Protein AF-A0A4P9J9W4-F1 (afdb_monomer)

Solvent-accessible surface area (backbone atoms only — not comparable to full-atom values): 3741 Å² total; per-residue (Å²): 131,87,56,71,64,49,50,54,52,27,35,53,49,54,43,52,51,28,60,71,36,88,75,61,46,68,59,88,50,36,42,49,69,59,35,42,47,54,45,23,74,74,70,76,44,53,65,57,77,79,62,36,70,70,52,48,51,54,45,43,65,75,28,51,109

Nearest PDB structures (foldseek):
  7rgu-assembly5_I  TM=3.320E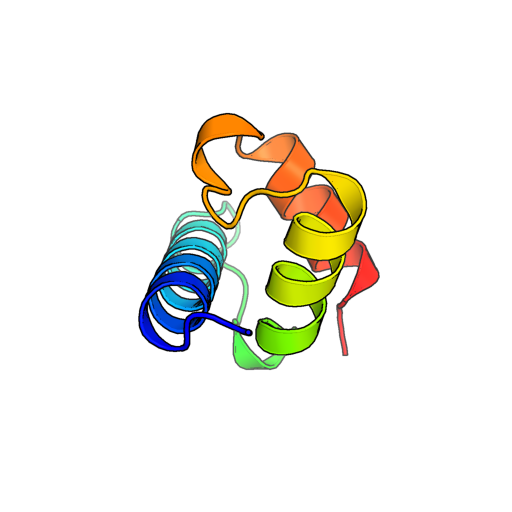-01  e=9.973E+00  Legionella pneumophila

Foldseek 3Di:
DDDVVLLVVLLVVLQVLQCPDVVRHDSVQFDSSVLLVVCCVVPVHSPCVVVPSVSSVVSRVVGGD

pLDDT: mean 87.53, std 6.08, range [55.59, 93.5]

Radius of gyration: 10.74 Å; Cα contacts (8 Å, |Δi|>4): 65; chains: 1; bounding box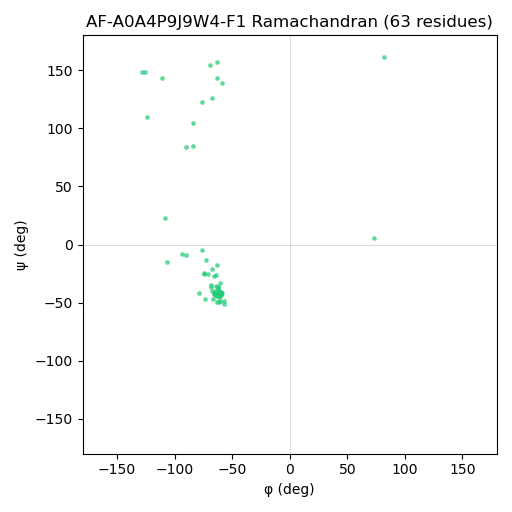: 26×21×27 Å

Secondary structure (DSSP, 8-state):
---HHHHHHHHHHHHHHHHHSSS---GGGB-HHHHHHHHHHHHS---GGGT-HHHHHHHHHHTB-

Sequence (65 aa):
MHDPHALAEAETYLVHVLETSTPPRDAAAFNLTAAATDFHETTGSWDLRQAGPDAVEELLARHAR

Structure (mmCIF, N/CA/C/O backbone):
data_AF-A0A4P9J9W4-F1
#
_entry.id   AF-A0A4P9J9W4-F1
#
loop_
_atom_site.group_PDB
_atom_site.id
_atom_site.type_symbol
_atom_site.label_atom_id
_atom_site.label_a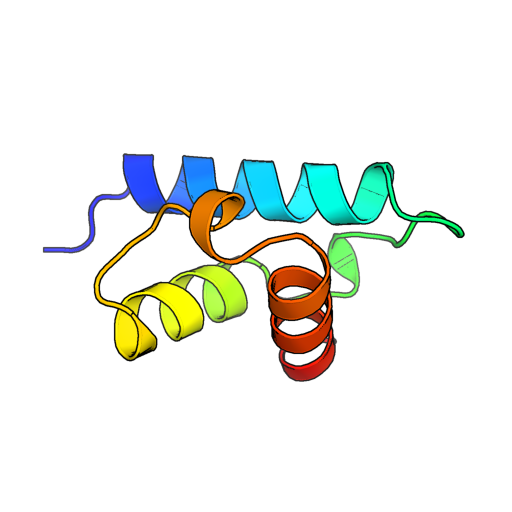lt_id
_atom_site.label_comp_id
_atom_site.label_asym_id
_atom_site.label_entity_id
_atom_site.label_seq_id
_atom_site.pdbx_PDB_ins_code
_atom_site.Cartn_x
_atom_site.Cartn_y
_atom_site.Cartn_z
_atom_site.occupancy
_atom_site.B_iso_or_equiv
_atom_site.auth_seq_id
_atom_site.auth_comp_id
_atom_site.auth_asym_id
_atom_site.auth_atom_id
_atom_site.pdbx_PDB_model_num
ATOM 1 N N . MET A 1 1 ? -13.211 2.950 -14.680 1.00 55.59 1 MET A N 1
ATOM 2 C CA . MET A 1 1 ? -12.013 3.313 -15.464 1.00 55.59 1 MET A CA 1
ATOM 3 C C . MET A 1 1 ? -10.909 3.449 -14.439 1.00 55.59 1 MET A C 1
ATOM 5 O O . MET A 1 1 ? -11.083 4.240 -13.525 1.00 55.59 1 MET A O 1
ATOM 9 N N . HIS A 1 2 ? -9.909 2.573 -14.473 1.00 64.38 2 HIS A N 1
ATOM 10 C CA . HIS A 1 2 ? -8.809 2.608 -13.513 1.00 64.38 2 HIS A CA 1
ATOM 11 C C . HIS A 1 2 ? -7.997 3.880 -13.771 1.00 64.38 2 HIS A C 1
ATOM 13 O O . HIS A 1 2 ? -7.655 4.129 -14.926 1.00 64.38 2 HIS A O 1
ATOM 19 N N . ASP A 1 3 ? -7.780 4.703 -12.747 1.00 81.06 3 ASP A N 1
ATOM 20 C CA . ASP A 1 3 ? -6.974 5.913 -12.876 1.00 81.06 3 ASP A CA 1
ATOM 21 C C . ASP A 1 3 ? -5.499 5.516 -12.698 1.00 81.06 3 ASP A C 1
ATOM 23 O O . ASP A 1 3 ? -5.087 5.187 -11.584 1.00 81.06 3 ASP A O 1
ATOM 27 N N . PRO A 1 4 ? -4.706 5.450 -13.786 1.00 83.50 4 PRO A N 1
ATOM 28 C CA . PRO A 1 4 ? -3.343 4.931 -13.716 1.00 83.50 4 PRO A CA 1
ATOM 29 C C . PRO A 1 4 ? -2.418 5.841 -12.899 1.00 83.50 4 PRO A C 1
ATOM 31 O O . PRO A 1 4 ? -1.388 5.380 -12.415 1.00 83.50 4 PRO A O 1
ATOM 34 N N . HIS A 1 5 ? -2.776 7.119 -12.736 1.00 88.38 5 HIS A N 1
ATOM 35 C CA . HIS A 1 5 ? -2.038 8.036 -11.877 1.00 88.38 5 HIS A CA 1
ATOM 36 C C . HIS A 1 5 ? -2.309 7.719 -10.406 1.00 88.38 5 HIS A C 1
ATOM 38 O O . HIS A 1 5 ? -1.359 7.558 -9.644 1.00 88.38 5 HIS A O 1
ATOM 44 N N . ALA A 1 6 ? -3.575 7.525 -10.031 1.00 88.50 6 ALA A N 1
ATOM 45 C CA . ALA A 1 6 ? -3.957 7.178 -8.668 1.00 88.50 6 ALA A CA 1
ATOM 46 C C . ALA A 1 6 ? -3.376 5.826 -8.215 1.00 88.50 6 ALA A C 1
ATOM 48 O O . ALA A 1 6 ? -2.950 5.701 -7.067 1.00 88.50 6 ALA A O 1
ATOM 49 N N . LEU A 1 7 ? -3.291 4.835 -9.114 1.00 90.38 7 LEU A N 1
ATOM 50 C CA . LEU A 1 7 ? -2.589 3.580 -8.823 1.00 90.38 7 LEU A CA 1
ATOM 51 C C . LEU A 1 7 ? -1.096 3.815 -8.574 1.00 90.38 7 LEU A C 1
ATOM 53 O O . LEU A 1 7 ? -0.573 3.345 -7.569 1.00 90.38 7 LEU A O 1
ATOM 57 N N . ALA A 1 8 ? -0.412 4.555 -9.449 1.00 91.69 8 ALA A N 1
ATOM 58 C CA . ALA A 1 8 ? 1.019 4.805 -9.287 1.00 91.69 8 ALA A CA 1
ATOM 59 C C . ALA A 1 8 ? 1.329 5.576 -7.987 1.00 91.69 8 ALA A C 1
ATOM 61 O O . ALA A 1 8 ? 2.330 5.302 -7.318 1.00 91.69 8 ALA A O 1
ATOM 62 N N . GLU A 1 9 ? 0.467 6.520 -7.596 1.00 91.69 9 GLU A N 1
ATOM 63 C CA . GLU A 1 9 ? 0.566 7.231 -6.315 1.00 91.69 9 GLU A CA 1
ATOM 64 C C . GLU A 1 9 ? 0.366 6.289 -5.121 1.00 91.69 9 GLU A C 1
ATOM 66 O O . GLU A 1 9 ? 1.136 6.342 -4.158 1.00 91.69 9 GLU A O 1
ATOM 71 N N . ALA A 1 10 ? -0.623 5.395 -5.199 1.00 91.31 10 ALA A N 1
ATOM 72 C CA . ALA A 1 10 ? -0.874 4.367 -4.196 1.00 91.31 10 ALA A CA 1
ATOM 73 C C . ALA A 1 10 ? 0.329 3.423 -4.036 1.00 91.31 10 ALA A C 1
ATOM 75 O O . ALA A 1 10 ? 0.808 3.212 -2.922 1.00 91.31 10 ALA A O 1
ATOM 76 N N . GLU A 1 11 ? 0.878 2.913 -5.139 1.00 93.12 11 GLU A N 1
ATOM 77 C CA . GLU A 1 11 ? 2.073 2.062 -5.137 1.00 93.12 11 GLU A CA 1
ATOM 78 C C . GLU A 1 11 ? 3.290 2.789 -4.555 1.00 93.12 11 GLU A C 1
ATOM 80 O O . GLU A 1 11 ? 3.996 2.234 -3.713 1.00 93.12 11 GLU A O 1
ATOM 85 N N . THR A 1 12 ? 3.503 4.052 -4.933 1.00 93.31 12 THR A N 1
ATOM 86 C CA . THR A 1 12 ? 4.589 4.883 -4.386 1.00 93.31 12 THR A CA 1
ATOM 87 C C . THR A 1 12 ? 4.455 5.048 -2.875 1.00 93.31 12 THR A C 1
ATOM 89 O O . THR A 1 12 ? 5.442 4.958 -2.144 1.00 93.31 12 THR A O 1
ATOM 92 N N . TYR A 1 13 ? 3.232 5.255 -2.385 1.00 90.81 13 TYR A N 1
ATOM 93 C CA . TYR A 1 13 ? 2.983 5.349 -0.953 1.00 90.81 13 TYR A CA 1
ATOM 94 C C . TYR A 1 13 ? 3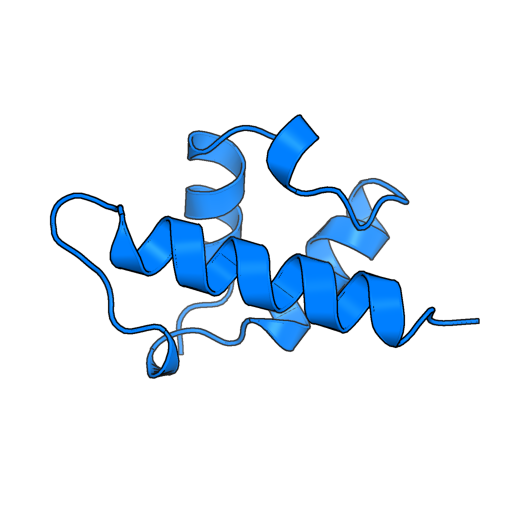.255 4.024 -0.233 1.00 90.81 13 TYR A C 1
ATOM 96 O O . TYR A 1 13 ? 3.888 4.025 0.821 1.00 90.81 13 TYR A O 1
ATOM 104 N N . LEU A 1 14 ? 2.852 2.891 -0.813 1.00 91.25 14 LEU A N 1
ATOM 105 C CA . LEU A 1 14 ? 3.148 1.568 -0.258 1.00 91.25 14 LEU A CA 1
ATOM 106 C C . LEU A 1 14 ? 4.658 1.309 -0.150 1.00 91.25 14 LEU A C 1
ATOM 108 O O . LEU A 1 14 ? 5.116 0.828 0.887 1.00 91.25 14 LEU A O 1
ATOM 112 N N . VAL A 1 15 ? 5.439 1.672 -1.177 1.00 92.38 15 VAL A N 1
ATOM 113 C CA . VAL A 1 15 ? 6.913 1.619 -1.119 1.00 92.38 15 VAL A CA 1
ATOM 114 C C . VAL A 1 15 ? 7.423 2.461 0.044 1.00 92.38 15 VAL A C 1
ATOM 116 O O . VAL A 1 15 ? 8.193 1.970 0.866 1.00 92.38 15 VAL A O 1
ATOM 119 N N . HIS A 1 16 ? 6.944 3.700 0.163 1.00 90.62 16 HIS A N 1
ATOM 120 C CA . HIS A 1 16 ? 7.369 4.601 1.227 1.00 90.62 16 HIS A CA 1
ATOM 121 C C . HIS A 1 16 ? 7.079 4.038 2.627 1.00 90.62 16 HIS A C 1
ATOM 123 O O . HIS A 1 16 ? 7.926 4.136 3.516 1.00 9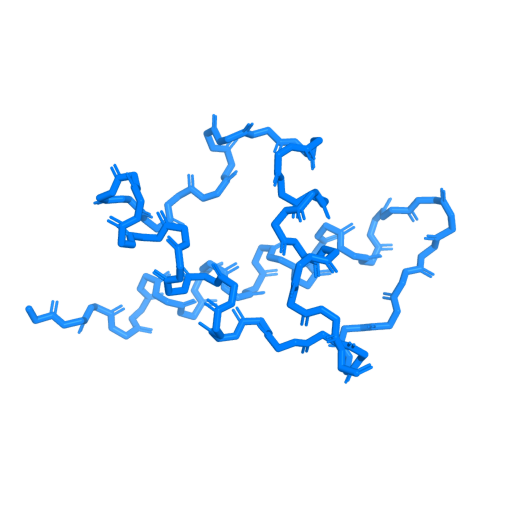0.62 16 HIS A O 1
ATOM 129 N N . VAL A 1 17 ? 5.917 3.409 2.838 1.00 88.56 17 VAL A N 1
ATOM 130 C CA . VAL A 1 17 ? 5.594 2.749 4.115 1.00 88.56 17 VAL A CA 1
ATOM 131 C C . VAL A 1 17 ? 6.573 1.611 4.403 1.00 88.56 17 VAL A C 1
ATOM 133 O O . VAL A 1 17 ? 7.075 1.510 5.521 1.00 88.56 17 VAL A O 1
ATOM 136 N N . LEU A 1 18 ? 6.904 0.781 3.412 1.00 89.38 18 LEU A N 1
ATOM 137 C CA . LEU A 1 18 ? 7.848 -0.331 3.580 1.00 89.38 18 LEU A CA 1
ATOM 138 C C . LEU A 1 18 ? 9.276 0.147 3.893 1.00 89.38 18 LEU A C 1
ATOM 140 O O . LEU A 1 18 ? 9.932 -0.426 4.764 1.00 89.38 18 LEU A O 1
ATOM 144 N N . GLU A 1 19 ? 9.735 1.216 3.241 1.00 89.19 19 GLU A N 1
ATOM 145 C CA . GLU A 1 19 ? 11.053 1.823 3.480 1.00 89.19 19 GLU A CA 1
ATOM 146 C C . GLU A 1 19 ? 11.154 2.502 4.853 1.00 89.19 19 GLU A C 1
ATOM 148 O O . GLU A 1 19 ? 12.216 2.487 5.477 1.00 89.19 19 GLU A O 1
ATOM 153 N N . THR A 1 20 ? 10.056 3.096 5.331 1.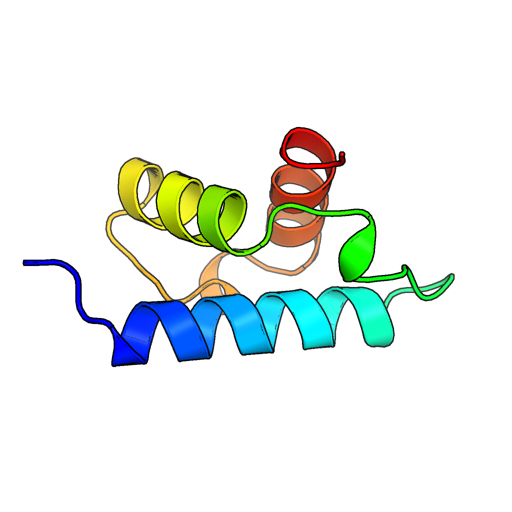00 87.81 20 THR A N 1
ATOM 154 C CA . THR A 1 20 ? 9.998 3.801 6.625 1.00 87.81 20 THR A CA 1
ATOM 155 C C . THR A 1 20 ? 9.599 2.904 7.801 1.00 87.81 20 THR A C 1
ATOM 157 O O . THR A 1 20 ? 9.716 3.318 8.957 1.00 87.81 20 THR A O 1
ATOM 160 N N . SER A 1 21 ? 9.172 1.666 7.533 1.00 83.31 21 SER A N 1
ATOM 161 C CA . SER A 1 21 ? 8.870 0.654 8.550 1.00 83.31 21 SER A CA 1
ATOM 162 C C . SER A 1 21 ? 10.115 0.270 9.358 1.00 83.31 21 SER A C 1
ATOM 164 O O . SER A 1 21 ? 11.249 0.413 8.906 1.00 83.31 21 SER A O 1
ATOM 166 N N . THR A 1 22 ? 9.925 -0.245 10.577 1.00 82.25 22 THR A N 1
ATOM 167 C CA . THR A 1 22 ? 11.028 -0.724 11.430 1.00 82.25 22 THR A CA 1
ATOM 168 C C . THR A 1 22 ? 10.805 -2.190 11.832 1.00 82.25 22 THR A C 1
ATOM 170 O O . THR A 1 22 ? 9.930 -2.455 12.655 1.00 82.25 22 THR A O 1
ATOM 173 N N . PRO A 1 23 ? 11.599 -3.152 11.311 1.00 85.00 23 PRO A N 1
ATOM 174 C CA . PRO A 1 23 ? 12.680 -2.971 10.334 1.00 85.00 23 PRO A CA 1
ATOM 175 C C . PRO A 1 23 ? 12.158 -2.586 8.933 1.00 85.00 23 PRO A C 1
ATOM 177 O O . PRO A 1 23 ? 11.028 -2.958 8.600 1.00 85.00 23 PRO A O 1
ATOM 180 N N . PRO A 1 24 ? 12.972 -1.901 8.101 1.00 85.38 24 PRO A N 1
ATOM 181 C CA . PRO A 1 24 ? 12.622 -1.638 6.709 1.00 85.38 24 PRO A CA 1
ATOM 182 C C . PRO A 1 24 ? 12.386 -2.943 5.955 1.00 85.38 24 PRO A C 1
ATOM 184 O O . PRO A 1 24 ? 13.117 -3.923 6.141 1.00 85.38 24 PRO A O 1
ATOM 187 N N . ARG A 1 25 ? 11.361 -2.956 5.107 1.00 87.88 25 ARG A N 1
ATOM 188 C CA . ARG A 1 25 ? 10.957 -4.126 4.325 1.00 87.88 25 ARG A CA 1
ATOM 189 C C . ARG A 1 25 ? 11.247 -3.892 2.846 1.00 87.88 25 ARG A C 1
ATOM 191 O O . ARG A 1 25 ? 11.088 -2.787 2.339 1.00 87.88 25 ARG A O 1
ATOM 198 N N . ASP A 1 26 ? 11.663 -4.947 2.155 1.00 87.50 26 ASP A N 1
ATOM 199 C CA . ASP A 1 26 ? 11.938 -4.882 0.722 1.00 87.50 26 ASP A CA 1
ATOM 200 C C . ASP A 1 26 ? 10.624 -4.874 -0.073 1.00 87.50 26 ASP A C 1
ATOM 202 O O . ASP A 1 26 ? 9.813 -5.792 0.047 1.00 87.50 26 ASP A O 1
ATOM 206 N N . ALA A 1 27 ? 10.410 -3.840 -0.887 1.00 86.12 27 ALA A N 1
ATOM 207 C CA . ALA A 1 27 ? 9.197 -3.692 -1.686 1.00 86.12 27 ALA A CA 1
ATOM 208 C C . ALA A 1 27 ? 9.017 -4.789 -2.747 1.00 86.12 27 ALA A C 1
ATOM 210 O O . ALA A 1 27 ? 7.882 -5.112 -3.094 1.00 86.12 27 ALA A O 1
ATOM 211 N N . ALA A 1 28 ? 10.098 -5.415 -3.226 1.00 88.50 28 ALA A N 1
ATOM 212 C CA . ALA A 1 28 ? 10.012 -6.510 -4.191 1.00 88.50 28 ALA A CA 1
ATOM 213 C C . ALA A 1 28 ? 9.490 -7.815 -3.566 1.00 88.50 28 ALA A C 1
ATOM 215 O O . ALA A 1 28 ? 9.099 -8.731 -4.297 1.00 88.50 28 ALA A O 1
ATOM 216 N N . ALA A 1 29 ? 9.442 -7.900 -2.231 1.00 89.25 29 ALA A N 1
ATOM 217 C CA . ALA A 1 29 ? 8.802 -8.997 -1.513 1.00 89.25 29 ALA A CA 1
ATOM 218 C C . ALA A 1 29 ? 7.263 -8.908 -1.511 1.00 89.25 29 ALA A C 1
ATOM 220 O O . ALA A 1 29 ? 6.613 -9.828 -1.021 1.00 89.25 29 ALA A O 1
ATOM 221 N N . PHE A 1 30 ? 6.669 -7.840 -2.055 1.00 90.81 30 PHE A N 1
ATOM 222 C CA . PHE A 1 30 ? 5.224 -7.605 -2.038 1.00 90.81 30 PHE A CA 1
ATOM 223 C C . PHE A 1 30 ? 4.679 -7.311 -3.436 1.00 90.81 30 PHE A C 1
ATOM 225 O O . PHE A 1 30 ? 5.344 -6.709 -4.280 1.00 90.81 30 PHE A O 1
ATOM 232 N N . ASN A 1 31 ? 3.432 -7.704 -3.687 1.00 93.50 31 ASN A N 1
ATOM 233 C CA . ASN A 1 31 ? 2.710 -7.321 -4.895 1.00 93.50 31 ASN A CA 1
ATOM 234 C C . ASN A 1 31 ? 1.939 -6.013 -4.656 1.00 93.50 31 ASN A C 1
ATOM 236 O O . ASN A 1 31 ? 0.754 -6.029 -4.319 1.00 93.50 31 ASN A O 1
ATOM 240 N N . LEU A 1 32 ? 2.631 -4.881 -4.814 1.00 91.62 32 LEU A N 1
ATOM 241 C CA . LEU A 1 32 ? 2.089 -3.544 -4.529 1.00 91.62 32 LEU A CA 1
ATOM 242 C C . LEU A 1 32 ? 0.888 -3.187 -5.405 1.00 91.62 32 LEU A C 1
ATOM 244 O O . LEU A 1 32 ? -0.078 -2.618 -4.908 1.00 91.62 32 LEU A O 1
ATOM 248 N N . THR A 1 33 ? 0.917 -3.574 -6.682 1.00 91.81 33 THR A N 1
ATOM 249 C CA . THR A 1 33 ? -0.196 -3.353 -7.609 1.00 91.81 33 THR A CA 1
ATOM 250 C C . THR A 1 33 ? -1.451 -4.082 -7.137 1.00 91.81 33 THR A C 1
ATOM 252 O O . THR A 1 33 ? -2.540 -3.505 -7.127 1.00 91.81 33 THR A O 1
ATOM 255 N N . ALA A 1 34 ? -1.308 -5.345 -6.717 1.00 93.00 34 ALA A N 1
ATOM 256 C CA . ALA A 1 34 ? -2.421 -6.123 -6.183 1.00 93.00 34 ALA A CA 1
ATOM 257 C C . ALA A 1 34 ? -2.935 -5.535 -4.862 1.00 93.00 34 ALA A C 1
ATOM 259 O O . ALA A 1 34 ? -4.141 -5.399 -4.709 1.00 93.00 34 ALA A O 1
ATOM 260 N N . ALA A 1 35 ? -2.038 -5.118 -3.964 1.00 92.75 35 ALA A N 1
ATOM 261 C CA . ALA A 1 35 ? -2.402 -4.483 -2.698 1.00 92.75 35 ALA A CA 1
ATOM 262 C C . ALA A 1 35 ? -3.165 -3.165 -2.899 1.00 92.75 35 ALA A C 1
ATOM 264 O O . ALA A 1 35 ? -4.236 -2.968 -2.330 1.00 92.75 35 ALA A O 1
ATOM 265 N N . ALA A 1 36 ? -2.651 -2.267 -3.741 1.00 92.19 36 ALA A N 1
ATOM 266 C CA . ALA A 1 36 ? -3.319 -1.008 -4.053 1.00 92.19 36 ALA A CA 1
ATOM 267 C C . ALA A 1 36 ? -4.692 -1.247 -4.703 1.00 92.19 36 ALA A C 1
ATOM 269 O O . ALA A 1 36 ? -5.659 -0.556 -4.384 1.00 92.19 36 ALA A O 1
ATOM 270 N N . THR A 1 37 ? -4.787 -2.245 -5.588 1.00 91.62 37 THR A N 1
ATOM 271 C CA . THR A 1 37 ? -6.049 -2.605 -6.247 1.00 91.62 37 THR A CA 1
ATOM 272 C C . THR A 1 37 ? -7.064 -3.165 -5.253 1.00 91.62 37 THR A C 1
ATOM 274 O O . THR A 1 37 ? -8.192 -2.684 -5.235 1.00 91.62 37 THR A O 1
ATOM 277 N N . ASP A 1 38 ? -6.667 -4.095 -4.384 1.00 92.19 38 ASP A N 1
ATOM 278 C CA . ASP A 1 38 ? -7.531 -4.673 -3.342 1.00 92.19 38 ASP A CA 1
ATOM 279 C C . ASP A 1 38 ? -8.065 -3.596 -2.381 1.00 92.19 38 ASP A C 1
ATOM 281 O O . ASP A 1 38 ? -9.259 -3.551 -2.063 1.00 92.19 38 ASP A O 1
ATOM 285 N N . PHE A 1 39 ? -7.205 -2.648 -1.996 1.00 91.06 39 PHE A N 1
ATOM 286 C CA . PHE A 1 39 ? -7.606 -1.500 -1.187 1.00 91.06 39 PHE A CA 1
ATOM 287 C C . PHE A 1 39 ? -8.658 -0.639 -1.889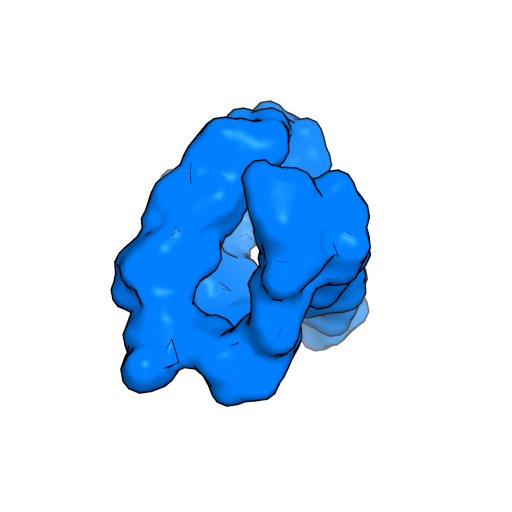 1.00 91.06 39 PHE A C 1
ATOM 289 O O . PHE A 1 39 ? -9.655 -0.248 -1.271 1.00 91.06 39 PHE A O 1
ATOM 296 N N . HIS A 1 40 ? -8.467 -0.363 -3.180 1.00 91.12 40 HIS A N 1
ATOM 297 C CA . HIS A 1 40 ? -9.438 0.380 -3.971 1.00 91.12 40 HIS A CA 1
ATOM 298 C C . HIS A 1 40 ? -10.758 -0.374 -4.131 1.00 91.12 40 HIS A C 1
ATOM 300 O O . HIS A 1 40 ? -11.819 0.232 -3.999 1.00 91.12 40 HIS A O 1
ATOM 306 N N . GLU A 1 41 ? -10.722 -1.682 -4.369 1.00 90.56 41 GLU A N 1
ATOM 307 C CA . GLU A 1 41 ? -11.932 -2.502 -4.479 1.00 90.56 41 GLU A CA 1
ATOM 308 C C . GLU A 1 41 ? -12.709 -2.551 -3.157 1.00 90.56 41 GLU A C 1
ATOM 310 O O . GLU A 1 41 ? -13.940 -2.515 -3.160 1.00 90.56 41 GLU A O 1
ATOM 315 N N . THR A 1 42 ? -12.002 -2.554 -2.026 1.00 89.62 42 THR A N 1
ATOM 316 C CA . THR A 1 42 ? -12.605 -2.602 -0.688 1.00 89.62 42 THR A CA 1
ATOM 317 C C . THR A 1 42 ? -13.149 -1.246 -0.231 1.00 89.62 42 THR A C 1
ATOM 319 O O . THR A 1 42 ? -14.222 -1.177 0.369 1.00 89.62 42 THR A O 1
ATOM 322 N N . THR A 1 43 ? -12.420 -0.156 -0.481 1.00 88.69 43 THR A N 1
ATOM 323 C CA . THR A 1 43 ? -12.728 1.176 0.080 1.00 88.69 43 THR A CA 1
ATOM 324 C C . THR A 1 43 ? -13.304 2.160 -0.934 1.00 88.69 43 THR A C 1
ATOM 326 O O . THR A 1 43 ? -13.836 3.204 -0.554 1.00 88.69 43 THR A O 1
ATOM 329 N N . GLY A 1 44 ? -13.183 1.865 -2.228 1.00 89.62 44 GLY A N 1
ATOM 330 C CA . GLY A 1 44 ? -13.482 2.789 -3.320 1.00 89.62 44 GLY A CA 1
ATOM 331 C C . GLY A 1 44 ? -12.446 3.906 -3.502 1.00 89.62 44 GLY A C 1
ATOM 332 O O . GLY A 1 44 ? -12.663 4.789 -4.330 1.00 89.62 44 GLY A O 1
ATOM 333 N N . SER A 1 45 ? -11.328 3.893 -2.764 1.00 88.62 45 SER A N 1
ATOM 334 C CA . SER A 1 45 ? -10.313 4.957 -2.750 1.00 88.62 45 SER A CA 1
ATOM 335 C C . SER A 1 45 ? -8.914 4.424 -3.058 1.00 88.62 45 SER A C 1
ATOM 337 O O . SER A 1 45 ? -8.586 3.298 -2.711 1.00 88.62 45 SER A O 1
ATOM 339 N N . TRP A 1 46 ? -8.076 5.247 -3.688 1.00 88.06 46 TRP A N 1
ATOM 340 C CA . TRP A 1 46 ? -6.640 4.980 -3.865 1.00 88.06 46 TRP A CA 1
ATOM 341 C C . TRP A 1 46 ? -5.787 5.617 -2.757 1.00 88.06 46 TRP A C 1
ATOM 343 O O . TRP A 1 46 ? -4.587 5.372 -2.670 1.00 88.06 46 TRP A O 1
ATOM 353 N N . ASP A 1 47 ? -6.393 6.439 -1.893 1.00 89.06 47 ASP A N 1
ATOM 354 C CA . ASP A 1 47 ? -5.669 7.162 -0.849 1.00 89.06 47 ASP A CA 1
ATOM 355 C C . ASP A 1 47 ? -5.453 6.293 0.399 1.00 89.06 47 ASP A C 1
ATOM 357 O O . ASP A 1 47 ? -6.199 6.354 1.379 1.00 89.06 47 ASP A O 1
ATOM 361 N N . LEU A 1 48 ? -4.386 5.495 0.362 1.00 86.44 48 LEU A N 1
ATOM 362 C CA . LEU A 1 48 ? -3.943 4.645 1.471 1.00 86.44 48 LEU A CA 1
ATOM 363 C C . LEU A 1 48 ? -3.528 5.434 2.723 1.00 86.44 48 LEU A C 1
ATOM 365 O O . LEU A 1 48 ? -3.506 4.870 3.817 1.00 86.44 48 LEU A O 1
ATOM 369 N N . ARG A 1 49 ? -3.259 6.745 2.613 1.00 86.12 49 ARG A N 1
ATOM 370 C CA . ARG A 1 49 ? -2.934 7.586 3.782 1.00 86.12 49 ARG A CA 1
ATOM 371 C C . ARG A 1 49 ? -4.121 7.705 4.729 1.00 86.12 49 ARG A C 1
ATOM 373 O O . ARG A 1 49 ? -3.922 7.908 5.923 1.00 86.12 49 ARG A O 1
ATOM 380 N N . GLN A 1 50 ? -5.345 7.577 4.213 1.00 83.94 50 GLN A N 1
ATOM 381 C CA . GLN A 1 50 ? -6.553 7.613 5.038 1.00 83.94 50 GLN A CA 1
ATOM 382 C C . GLN A 1 50 ? -6.769 6.327 5.840 1.00 83.94 50 GLN A C 1
ATOM 384 O O . GLN A 1 50 ? -7.423 6.372 6.879 1.00 83.94 50 GLN A O 1
ATOM 389 N N . ALA A 1 51 ? -6.215 5.200 5.387 1.00 81.56 51 ALA A N 1
ATOM 390 C CA . ALA A 1 51 ? -6.326 3.917 6.080 1.00 81.56 51 ALA A CA 1
ATOM 391 C C . ALA A 1 51 ? -5.442 3.848 7.336 1.00 81.56 51 ALA A C 1
ATOM 393 O O . ALA A 1 51 ? -5.753 3.118 8.275 1.00 81.56 51 ALA A O 1
ATOM 394 N N . GLY A 1 52 ? -4.362 4.634 7.360 1.00 82.25 52 GLY A N 1
ATOM 395 C CA . GLY A 1 52 ? -3.354 4.605 8.413 1.00 82.25 52 GLY A CA 1
ATOM 396 C C . GLY A 1 52 ? -2.318 3.487 8.220 1.00 82.25 52 GLY A C 1
ATOM 397 O O . GLY A 1 52 ? -2.547 2.542 7.463 1.00 82.25 52 GLY A O 1
ATOM 398 N N . PRO A 1 53 ? -1.158 3.593 8.891 1.00 80.56 53 PRO A N 1
ATOM 399 C CA . PRO A 1 53 ? -0.026 2.692 8.678 1.00 80.56 53 PRO A CA 1
ATOM 400 C C . PRO A 1 53 ? -0.352 1.233 9.020 1.00 80.56 53 PRO A C 1
ATOM 402 O O . PRO A 1 53 ? -0.016 0.356 8.234 1.00 80.56 53 PRO A O 1
ATOM 405 N N . ASP A 1 54 ? -1.077 0.965 10.111 1.00 84.00 54 ASP A N 1
ATOM 406 C CA . ASP A 1 54 ? -1.415 -0.404 10.529 1.00 84.00 54 ASP A CA 1
ATOM 407 C C . ASP A 1 54 ? -2.268 -1.152 9.488 1.00 84.00 54 ASP A C 1
ATOM 409 O O . ASP A 1 54 ? -2.023 -2.320 9.188 1.00 84.00 54 ASP A O 1
ATOM 413 N N . ALA A 1 55 ? -3.257 -0.473 8.896 1.00 85.69 55 ALA A N 1
ATOM 414 C CA . ALA A 1 55 ? -4.110 -1.060 7.86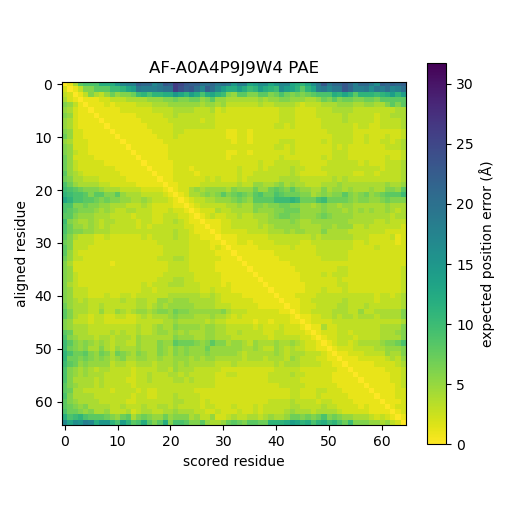3 1.00 85.69 55 ALA A CA 1
ATOM 415 C C . ALA A 1 55 ? -3.331 -1.313 6.565 1.00 85.69 55 ALA A C 1
ATOM 417 O O . ALA A 1 55 ? -3.548 -2.318 5.889 1.00 85.69 55 ALA A O 1
ATOM 418 N N . VAL A 1 56 ? -2.401 -0.416 6.234 1.00 87.62 56 VAL A N 1
ATOM 419 C CA . VAL A 1 56 ? -1.507 -0.566 5.083 1.00 87.62 56 VAL A CA 1
ATOM 420 C C . VAL A 1 56 ? -0.534 -1.724 5.294 1.00 87.62 56 VAL A C 1
ATOM 422 O O . VAL A 1 56 ? -0.301 -2.498 4.370 1.00 87.62 56 VAL A O 1
ATOM 425 N N . GLU A 1 57 ? -0.001 -1.898 6.501 1.00 86.25 57 GLU A N 1
ATOM 426 C CA . GLU A 1 57 ? 0.846 -3.041 6.835 1.00 86.25 57 GLU A CA 1
ATOM 427 C C . GLU A 1 57 ? 0.088 -4.369 6.765 1.00 86.25 57 GLU A C 1
ATOM 429 O O . GLU A 1 57 ? 0.616 -5.338 6.218 1.00 86.25 57 GLU A O 1
ATOM 434 N N . GLU A 1 58 ? -1.148 -4.426 7.270 1.00 88.81 58 GLU A N 1
ATOM 435 C CA . GLU A 1 58 ? -1.991 -5.621 7.167 1.00 88.81 58 GLU A CA 1
ATOM 436 C C . GLU A 1 58 ? -2.313 -5.957 5.705 1.00 88.81 58 GLU A C 1
ATOM 438 O O . GLU A 1 58 ? -2.204 -7.114 5.291 1.00 88.81 58 GLU A O 1
ATOM 443 N N . LEU A 1 59 ? -2.662 -4.945 4.908 1.00 90.06 59 LEU A N 1
ATOM 444 C CA . LEU A 1 59 ? -2.876 -5.078 3.471 1.00 90.06 59 LEU A CA 1
ATOM 445 C C . LEU A 1 59 ? -1.621 -5.631 2.784 1.00 90.06 59 LEU A C 1
ATOM 447 O O . LEU A 1 59 ? -1.690 -6.635 2.079 1.00 90.06 59 LEU A O 1
ATOM 451 N N . LEU A 1 60 ? -0.456 -5.032 3.031 1.00 89.31 60 LEU A N 1
ATOM 452 C CA . LEU A 1 60 ? 0.816 -5.494 2.476 1.00 89.31 60 LEU A CA 1
ATOM 453 C C . LEU A 1 60 ? 1.124 -6.936 2.893 1.00 89.31 60 LEU A C 1
ATOM 455 O O . LEU A 1 60 ? 1.512 -7.737 2.049 1.00 89.31 60 LEU A O 1
ATOM 459 N N . ALA A 1 61 ? 0.882 -7.308 4.152 1.00 88.88 61 ALA A N 1
ATOM 460 C CA . ALA A 1 61 ? 1.097 -8.670 4.636 1.00 88.88 61 ALA A CA 1
ATOM 461 C C . ALA A 1 61 ? 0.244 -9.718 3.894 1.00 88.88 61 ALA A C 1
ATOM 463 O O . ALA A 1 61 ? 0.711 -10.836 3.677 1.00 88.88 61 ALA A O 1
ATOM 464 N N . ARG A 1 62 ? -0.974 -9.366 3.457 1.00 90.06 62 ARG A N 1
ATOM 465 C CA . ARG A 1 62 ? -1.837 -10.245 2.638 1.00 90.06 62 ARG A CA 1
ATOM 466 C C . ARG A 1 62 ? -1.329 -10.422 1.207 1.00 90.06 62 ARG A C 1
ATOM 468 O O . ARG A 1 62 ? -1.624 -11.437 0.583 1.00 90.06 62 ARG A O 1
ATOM 475 N N . HIS A 1 63 ? -0.569 -9.452 0.706 1.00 90.50 63 HIS A N 1
ATOM 476 C CA . HIS A 1 63 ? -0.001 -9.436 -0.643 1.00 90.50 63 HIS A CA 1
ATOM 477 C C . HIS A 1 63 ? 1.521 -9.654 -0.654 1.00 90.50 63 HIS A C 1
ATOM 479 O O . HIS A 1 63 ? 2.198 -9.2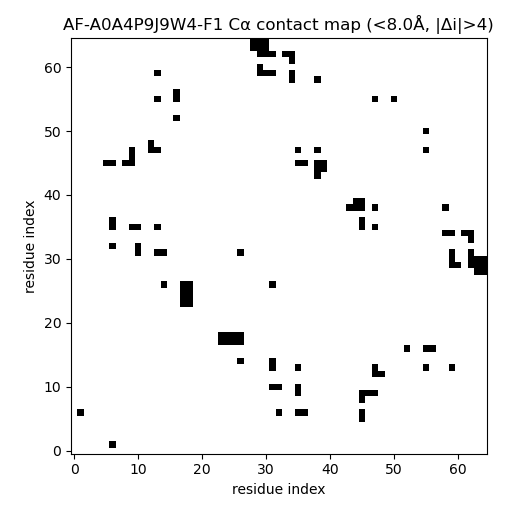69 -1.612 1.00 90.50 63 HIS A O 1
ATOM 485 N N . ALA A 1 64 ? 2.067 -10.279 0.393 1.00 86.81 64 ALA A N 1
ATOM 486 C CA . ALA A 1 64 ? 3.433 -10.788 0.389 1.00 86.81 64 ALA A CA 1
ATOM 487 C C . ALA A 1 64 ? 3.593 -11.888 -0.676 1.00 86.81 64 ALA A C 1
ATOM 489 O O . ALA A 1 64 ? 2.667 -12.663 -0.928 1.00 86.81 64 ALA A O 1
ATOM 490 N N . ARG A 1 65 ? 4.756 -11.924 -1.324 1.00 76.88 65 ARG A N 1
ATOM 491 C CA . ARG A 1 65 ? 5.093 -12.885 -2.378 1.00 76.88 65 ARG A CA 1
ATOM 492 C C . ARG A 1 65 ? 5.600 -14.217 -1.831 1.00 76.88 65 ARG A C 1
ATOM 494 O O . ARG A 1 65 ? 6.311 -14.212 -0.804 1.00 76.88 65 ARG A O 1
#

Mean predicted aligned error: 3.63 Å